Protein AF-A0ABD0RNF6-F1 (afdb_monomer_lite)

Structure (mmCIF, N/CA/C/O backbone):
data_AF-A0ABD0RNF6-F1
#
_entry.id   AF-A0ABD0RNF6-F1
#
loop_
_atom_site.group_PDB
_atom_site.id
_atom_site.type_symbol
_atom_site.label_atom_id
_atom_site.label_alt_id
_atom_site.label_comp_id
_atom_site.label_asym_id
_atom_site.label_entity_id
_atom_site.label_seq_id
_atom_site.pdbx_PDB_ins_code
_atom_site.Cartn_x
_atom_site.Cartn_y
_atom_site.Cartn_z
_atom_site.occupancy
_atom_site.B_iso_or_equiv
_atom_site.auth_seq_id
_atom_site.auth_comp_id
_atom_site.auth_asym_id
_atom_site.auth_atom_id
_atom_site.pdbx_PDB_model_num
ATOM 1 N N . MET A 1 1 ? -0.936 5.895 19.222 1.00 50.84 1 MET A N 1
ATOM 2 C CA . MET A 1 1 ? -1.508 6.133 17.880 1.00 50.84 1 MET A CA 1
ATOM 3 C C . MET A 1 1 ? -0.827 7.356 17.270 1.00 50.84 1 MET A C 1
ATOM 5 O O . MET A 1 1 ? -1.371 8.433 17.429 1.00 50.84 1 MET A O 1
ATOM 9 N N . ASN A 1 2 ? 0.382 7.252 16.692 1.00 58.28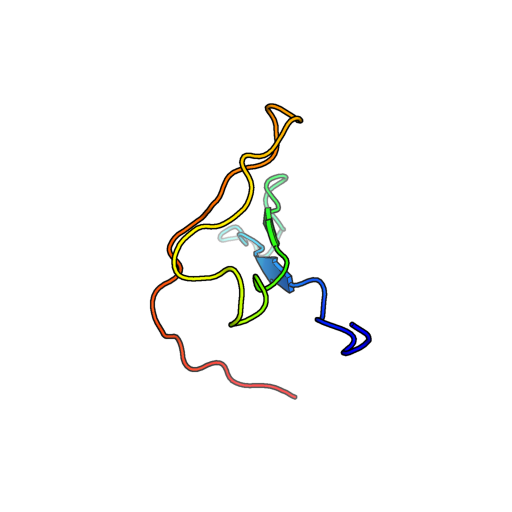 2 ASN A N 1
ATOM 10 C CA . ASN A 1 2 ? 0.962 8.385 15.938 1.00 58.28 2 ASN A CA 1
ATOM 11 C C . ASN A 1 2 ? 2.226 8.048 15.116 1.00 58.28 2 ASN A C 1
ATOM 13 O O . ASN A 1 2 ? 3.121 8.880 14.998 1.00 58.28 2 ASN A O 1
ATOM 17 N N . THR A 1 3 ? 2.372 6.828 14.596 1.00 58.06 3 THR A N 1
ATOM 18 C CA . THR A 1 3 ? 3.508 6.543 13.705 1.00 58.06 3 THR A CA 1
ATOM 19 C C . THR A 1 3 ? 3.065 6.851 12.279 1.00 58.06 3 THR A C 1
ATOM 21 O O . THR A 1 3 ? 2.109 6.213 11.830 1.00 58.06 3 THR A O 1
ATOM 24 N N . PRO A 1 4 ? 3.689 7.808 11.568 1.00 61.16 4 PRO A N 1
ATOM 25 C CA . PRO A 1 4 ? 3.384 8.023 10.163 1.00 61.16 4 PRO A CA 1
ATOM 26 C C . PRO A 1 4 ? 3.728 6.741 9.405 1.00 61.16 4 PRO A C 1
ATOM 28 O O . PRO A 1 4 ? 4.880 6.312 9.361 1.00 61.16 4 PRO A O 1
ATOM 31 N N . VAL A 1 5 ? 2.703 6.092 8.861 1.00 80.19 5 VAL A N 1
ATOM 32 C CA . VAL A 1 5 ? 2.871 4.958 7.956 1.00 80.19 5 VAL A CA 1
ATOM 33 C C . VAL A 1 5 ? 2.868 5.536 6.545 1.00 80.19 5 VAL A C 1
ATOM 35 O O . VAL A 1 5 ? 1.925 6.256 6.209 1.00 80.19 5 VAL A O 1
ATOM 38 N N . PRO A 1 6 ? 3.898 5.276 5.723 1.00 89.00 6 PRO A N 1
ATOM 39 C CA . PRO A 1 6 ? 3.910 5.786 4.363 1.00 89.00 6 PRO A CA 1
ATOM 40 C C . PRO A 1 6 ? 2.719 5.228 3.582 1.00 89.00 6 PRO A C 1
ATOM 42 O O . PRO A 1 6 ? 2.355 4.057 3.732 1.00 89.00 6 PRO A O 1
ATOM 45 N N . VAL A 1 7 ? 2.149 6.061 2.712 1.00 92.00 7 VAL A N 1
ATOM 46 C CA . VAL A 1 7 ? 1.275 5.574 1.643 1.00 92.00 7 VAL A CA 1
ATOM 47 C C . VAL A 1 7 ? 2.175 4.937 0.594 1.00 92.00 7 VAL A C 1
ATOM 49 O O . VAL A 1 7 ? 3.044 5.597 0.026 1.00 92.00 7 VAL A O 1
ATOM 52 N N . ILE A 1 8 ? 1.992 3.642 0.362 1.00 92.19 8 ILE A N 1
ATOM 53 C CA . ILE A 1 8 ? 2.748 2.884 -0.630 1.00 92.19 8 ILE A CA 1
ATOM 54 C C . ILE A 1 8 ? 1.913 2.805 -1.899 1.00 92.19 8 ILE A C 1
ATOM 56 O O . ILE A 1 8 ? 0.754 2.399 -1.859 1.00 92.19 8 ILE A O 1
ATOM 60 N N . PHE A 1 9 ? 2.519 3.147 -3.030 1.00 93.69 9 PHE A N 1
ATOM 61 C CA . PHE A 1 9 ? 1.900 3.014 -4.340 1.00 93.69 9 PHE A CA 1
ATOM 62 C C . PHE A 1 9 ? 2.535 1.854 -5.101 1.00 93.69 9 PHE A C 1
ATOM 64 O O . PHE A 1 9 ? 3.738 1.849 -5.354 1.00 93.69 9 PHE A O 1
ATOM 71 N N . THR A 1 10 ? 1.729 0.866 -5.480 1.00 93.12 10 THR A N 1
ATOM 72 C CA . THR A 1 10 ? 2.136 -0.177 -6.423 1.00 93.12 10 THR A CA 1
ATOM 73 C C . THR A 1 10 ? 1.689 0.221 -7.821 1.00 93.12 10 THR A C 1
ATOM 75 O O . THR A 1 10 ? 0.495 0.381 -8.089 1.00 93.12 10 THR A O 1
ATOM 78 N N . VAL A 1 11 ? 2.673 0.393 -8.702 1.00 94.50 11 VAL A N 1
ATOM 79 C CA . VAL A 1 11 ? 2.496 0.747 -10.112 1.00 94.50 11 VAL A CA 1
ATOM 80 C C . VAL A 1 11 ? 2.763 -0.463 -10.999 1.00 94.50 11 VAL A C 1
ATOM 82 O O . VAL A 1 11 ? 3.552 -1.339 -10.651 1.00 94.50 11 VAL A O 1
ATOM 85 N N . PHE A 1 12 ? 2.119 -0.490 -12.162 1.00 93.00 12 PHE A N 1
ATOM 86 C CA . PHE A 1 12 ? 2.271 -1.556 -13.149 1.00 93.00 12 PHE A CA 1
ATOM 87 C C . PHE A 1 12 ? 2.747 -0.927 -14.463 1.00 93.00 12 PHE A C 1
ATOM 89 O O . PHE A 1 12 ? 1.916 -0.408 -15.213 1.00 93.00 12 PHE A O 1
ATOM 96 N N . PRO A 1 13 ? 4.064 -0.875 -14.723 1.00 94.44 13 PRO A N 1
ATOM 97 C CA . PRO A 1 13 ? 4.578 -0.355 -15.983 1.00 94.44 13 PRO A CA 1
ATOM 98 C C . PRO A 1 13 ? 4.192 -1.275 -17.148 1.00 94.44 13 PRO A C 1
ATOM 100 O O . PRO A 1 13 ? 4.017 -2.483 -16.979 1.00 94.44 13 PRO A O 1
ATOM 103 N N . ARG A 1 14 ? 4.033 -0.686 -18.330 1.00 94.25 14 ARG A N 1
ATOM 104 C CA . ARG A 1 14 ? 3.903 -1.388 -19.607 1.00 94.25 14 ARG A CA 1
ATOM 105 C C . ARG A 1 14 ? 5.284 -1.618 -20.221 1.00 94.25 14 ARG A C 1
ATOM 107 O O . ARG A 1 14 ? 6.268 -1.016 -19.800 1.00 94.25 14 ARG A O 1
ATOM 114 N N . GLU A 1 15 ? 5.334 -2.467 -21.243 1.00 95.25 15 GLU A N 1
ATOM 115 C CA . GLU A 1 15 ? 6.568 -2.777 -21.981 1.00 95.25 15 GLU A CA 1
ATOM 116 C C . GLU A 1 15 ? 7.206 -1.540 -22.630 1.00 95.25 15 GLU A C 1
ATOM 118 O O . GLU A 1 15 ? 8.425 -1.450 -22.713 1.00 95.25 15 GLU A O 1
ATOM 123 N N . ASP A 1 16 ? 6.396 -0.555 -23.024 1.00 95.31 16 ASP A N 1
ATOM 124 C CA . ASP A 1 16 ? 6.852 0.717 -23.597 1.00 95.31 16 ASP A CA 1
ATOM 125 C C . ASP A 1 16 ? 7.363 1.726 -22.548 1.00 95.31 16 ASP A C 1
ATOM 127 O O . ASP A 1 16 ? 7.668 2.871 -22.878 1.00 95.31 16 ASP A O 1
ATOM 131 N N . GLY A 1 17 ? 7.430 1.334 -21.271 1.00 91.88 17 GLY A N 1
ATOM 132 C CA . GLY A 1 17 ? 7.831 2.197 -20.160 1.00 91.88 17 GLY A CA 1
ATOM 133 C C . GLY A 1 17 ? 6.741 3.160 -19.680 1.00 91.88 17 GLY A C 1
ATOM 134 O O . GLY A 1 17 ? 6.930 3.841 -18.671 1.00 91.88 17 GLY A O 1
ATOM 135 N N . SER A 1 18 ? 5.579 3.208 -20.342 1.00 93.69 18 SER A N 1
ATOM 136 C CA . SER A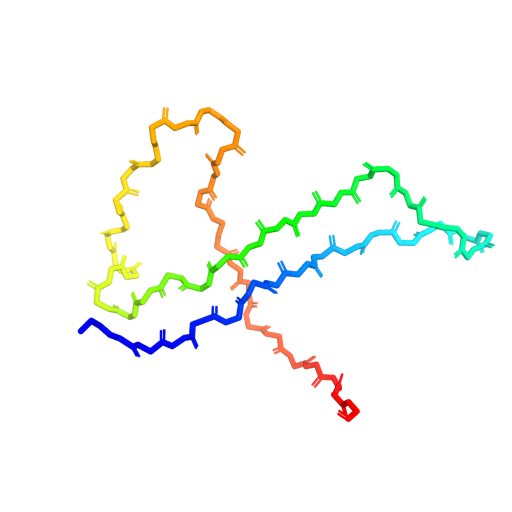 1 18 ? 4.432 3.973 -19.854 1.00 93.69 18 SER A CA 1
ATOM 137 C C . SER A 1 18 ? 3.809 3.301 -18.630 1.00 93.69 18 SER A C 1
ATOM 139 O O . SER A 1 18 ? 3.875 2.085 -18.445 1.00 93.69 18 SER A O 1
ATOM 141 N N . LEU A 1 19 ? 3.149 4.081 -17.775 1.00 92.06 19 LEU A N 1
ATOM 142 C CA . LEU A 1 19 ? 2.381 3.514 -16.671 1.00 92.06 19 LEU A CA 1
ATOM 143 C C . LEU A 1 19 ? 1.027 3.004 -17.167 1.00 92.06 19 LEU A C 1
ATOM 145 O O . LEU A 1 19 ? 0.326 3.656 -17.952 1.00 92.06 19 LEU A O 1
ATOM 149 N N . ASN A 1 20 ? 0.610 1.850 -16.655 1.00 91.94 20 ASN A N 1
ATOM 150 C CA . ASN A 1 20 ? -0.782 1.449 -16.757 1.00 91.94 20 ASN A CA 1
ATOM 151 C C . ASN A 1 20 ? -1.663 2.433 -15.959 1.00 91.94 20 ASN A C 1
ATOM 153 O O . ASN A 1 20 ? -1.232 3.005 -14.961 1.00 91.94 20 ASN A O 1
ATOM 157 N N . ARG A 1 21 ? -2.932 2.600 -16.349 1.00 89.38 21 ARG A N 1
ATOM 158 C CA . ARG A 1 21 ? -3.911 3.415 -15.598 1.00 89.38 21 ARG A CA 1
ATOM 159 C C . ARG A 1 21 ? -4.373 2.748 -14.293 1.00 89.38 21 ARG A C 1
ATOM 161 O O . ARG A 1 21 ? -5.275 3.246 -13.629 1.00 89.38 21 ARG A O 1
ATOM 168 N N . ARG A 1 22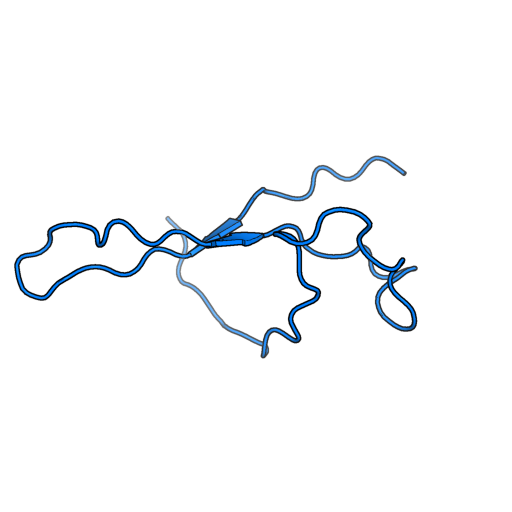 ? -3.772 1.611 -13.939 1.00 91.12 22 ARG A N 1
ATOM 169 C CA . ARG A 1 22 ? -4.005 0.876 -12.701 1.00 91.12 22 ARG A CA 1
ATOM 170 C C . ARG A 1 22 ? -2.931 1.245 -11.681 1.00 91.12 22 ARG A C 1
ATOM 172 O O . ARG A 1 22 ? -1.744 1.071 -11.942 1.00 91.12 22 ARG A O 1
ATOM 179 N N . LEU A 1 23 ? -3.380 1.677 -10.510 1.00 92.38 23 LEU A N 1
ATOM 180 C CA . LEU A 1 23 ? -2.565 2.013 -9.348 1.00 92.38 23 LEU A CA 1
ATOM 181 C C . LEU A 1 23 ? -3.199 1.362 -8.120 1.00 92.38 23 LEU A C 1
ATOM 183 O O . LEU A 1 23 ? -4.423 1.358 -8.001 1.00 92.38 23 LEU A O 1
ATOM 187 N N . VAL A 1 24 ? -2.385 0.832 -7.210 1.00 94.19 24 VAL A N 1
ATOM 188 C CA . VAL A 1 24 ? -2.857 0.377 -5.895 1.00 94.19 24 VAL A CA 1
ATOM 189 C C . VAL A 1 24 ? -2.204 1.245 -4.830 1.00 94.19 24 VAL A C 1
ATOM 191 O O . VAL A 1 24 ? -0.980 1.282 -4.735 1.00 94.19 24 VAL A O 1
ATOM 194 N N . ALA A 1 25 ? -3.020 1.957 -4.056 1.00 94.62 25 ALA A N 1
ATOM 195 C CA . ALA A 1 25 ? -2.580 2.696 -2.880 1.00 94.62 25 ALA A CA 1
ATOM 196 C C . ALA A 1 25 ? -2.791 1.826 -1.638 1.00 94.62 25 ALA A C 1
ATOM 198 O O . ALA A 1 25 ? -3.880 1.291 -1.435 1.00 94.62 25 ALA A O 1
ATOM 199 N N . ALA A 1 26 ? -1.758 1.687 -0.815 1.00 94.25 26 ALA A N 1
ATOM 200 C CA . ALA A 1 26 ? -1.773 0.824 0.354 1.00 94.25 26 ALA A CA 1
ATOM 201 C C . ALA A 1 26 ? -1.203 1.530 1.585 1.00 94.25 26 ALA A C 1
ATOM 203 O O . ALA A 1 26 ? -0.258 2.316 1.510 1.00 94.25 26 ALA A O 1
ATOM 204 N N . LEU A 1 27 ? -1.761 1.180 2.739 1.00 92.25 27 LEU A N 1
ATOM 205 C CA . LEU A 1 27 ? -1.258 1.535 4.059 1.00 92.25 27 LEU A CA 1
ATOM 206 C C . LEU A 1 27 ? -0.934 0.242 4.801 1.00 92.25 27 LEU A C 1
ATOM 208 O O . LEU A 1 27 ? -1.697 -0.723 4.740 1.00 92.25 27 LEU A O 1
ATOM 212 N N . ARG A 1 28 ? 0.178 0.214 5.541 1.00 91.50 28 ARG A N 1
ATOM 213 C CA . ARG A 1 28 ? 0.463 -0.920 6.427 1.00 91.50 28 ARG A CA 1
ATOM 214 C C . ARG A 1 28 ? -0.476 -0.871 7.632 1.00 91.50 28 ARG A C 1
ATOM 216 O O . ARG A 1 28 ? -0.431 0.077 8.414 1.00 91.50 28 ARG A O 1
ATOM 223 N N . ILE A 1 29 ? -1.262 -1.930 7.817 1.00 92.00 29 ILE A N 1
ATOM 224 C CA . ILE A 1 29 ? -2.091 -2.111 9.012 1.00 92.00 29 ILE A CA 1
ATOM 225 C C . ILE A 1 29 ? -1.168 -2.175 10.247 1.00 92.00 29 ILE A C 1
ATOM 227 O O . ILE A 1 29 ? -0.211 -2.965 10.248 1.00 92.00 29 ILE A O 1
ATOM 231 N N . PRO A 1 30 ? -1.405 -1.356 11.292 1.00 90.88 30 PRO A N 1
ATOM 232 C CA . PRO A 1 30 ? -0.606 -1.387 12.514 1.00 90.88 30 PRO A CA 1
ATOM 233 C C . PRO A 1 30 ? -0.621 -2.772 13.161 1.00 90.88 30 PRO A C 1
ATOM 235 O O . PRO A 1 30 ? -1.647 -3.448 13.140 1.00 90.88 30 PRO A O 1
ATOM 238 N N . SER A 1 31 ? 0.486 -3.172 13.793 1.00 90.12 31 SER A N 1
ATOM 239 C CA . SER A 1 31 ? 0.644 -4.526 14.347 1.00 90.12 31 SER A CA 1
ATOM 240 C C . SER A 1 31 ? -0.487 -4.933 15.304 1.00 90.12 31 SER A C 1
ATOM 242 O O . SER A 1 31 ? -0.884 -6.091 15.308 1.00 90.12 31 SER A O 1
ATOM 244 N N . SER A 1 32 ? -1.066 -3.985 16.053 1.00 93.19 32 SER A N 1
ATOM 245 C CA . SER A 1 32 ? -2.198 -4.229 16.962 1.00 93.19 32 SER A CA 1
ATOM 246 C C . SER A 1 32 ? -3.483 -4.697 16.268 1.00 93.19 32 SER A C 1
ATOM 248 O O . SER A 1 32 ? -4.339 -5.277 16.924 1.00 93.19 32 SER A O 1
ATOM 250 N N . PHE A 1 33 ? -3.628 -4.445 14.966 1.00 93.62 33 PHE A N 1
ATOM 251 C CA . PHE A 1 33 ? -4.804 -4.806 14.171 1.00 93.62 33 PHE A CA 1
ATOM 252 C C . PHE A 1 33 ? -4.509 -5.887 13.125 1.00 93.62 33 PHE A C 1
ATOM 254 O O . PHE A 1 33 ? -5.401 -6.249 12.374 1.00 93.62 33 PHE A O 1
ATOM 261 N N . GLN A 1 34 ? -3.283 -6.417 13.042 1.00 91.81 34 GLN A N 1
ATOM 262 C CA . GLN A 1 34 ? -2.935 -7.385 11.990 1.00 91.81 34 GLN A CA 1
ATOM 263 C C . GLN A 1 34 ? -3.641 -8.737 12.144 1.00 91.81 34 GLN A C 1
ATOM 265 O O . GLN A 1 34 ? -3.921 -9.378 11.142 1.00 91.81 34 GLN A O 1
ATOM 270 N N . ILE A 1 35 ? -3.958 -9.155 13.375 1.00 94.88 35 ILE A N 1
ATOM 271 C CA . ILE A 1 35 ? -4.685 -10.413 13.629 1.00 94.88 35 ILE A CA 1
ATOM 272 C C . ILE A 1 35 ? -6.164 -10.288 13.235 1.00 94.88 35 ILE A C 1
ATOM 274 O O . ILE A 1 35 ? -6.757 -11.239 12.740 1.00 94.88 35 ILE A O 1
ATOM 278 N N . SER A 1 36 ? -6.763 -9.121 13.479 1.00 96.06 36 SER A N 1
ATOM 279 C CA . SER A 1 36 ? -8.177 -8.851 13.211 1.00 96.06 36 SER A CA 1
ATOM 280 C C . SER A 1 36 ? -8.342 -7.396 12.763 1.00 96.06 36 SER A C 1
ATOM 282 O O . SER A 1 36 ? -8.604 -6.510 13.587 1.00 96.06 36 SER A O 1
ATOM 284 N N . PRO A 1 37 ? -8.090 -7.110 11.474 1.00 94.94 37 PRO A N 1
ATOM 285 C CA . PRO A 1 37 ? -8.228 -5.764 10.949 1.00 94.94 37 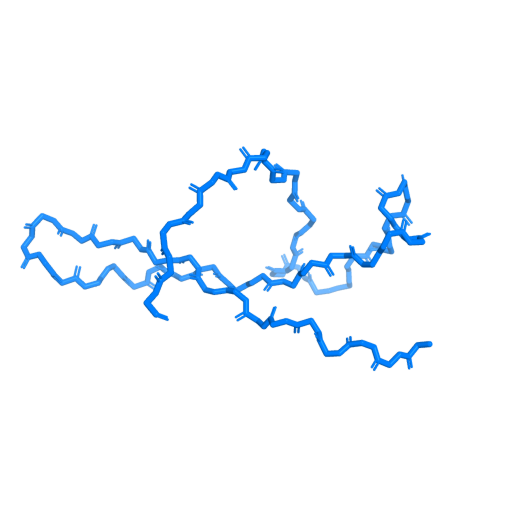PRO A CA 1
ATOM 286 C C . PRO A 1 37 ? -9.702 -5.345 10.909 1.00 94.94 37 PRO A C 1
ATOM 288 O O . PRO A 1 37 ? -10.579 -6.172 10.646 1.00 94.94 37 PRO A O 1
ATOM 291 N N . PRO A 1 38 ? -10.004 -4.056 11.141 1.00 94.50 38 PRO A N 1
ATOM 292 C CA . PRO A 1 38 ? -11.365 -3.560 11.004 1.00 94.50 38 PRO A CA 1
ATOM 293 C C . PRO A 1 38 ? -11.856 -3.751 9.564 1.00 94.50 38 PRO A C 1
ATOM 295 O O . PRO A 1 38 ? -11.114 -3.533 8.605 1.00 94.50 38 PRO A O 1
ATOM 298 N N . THR A 1 39 ? -13.121 -4.143 9.415 1.00 96.00 39 THR A N 1
ATOM 299 C CA . THR A 1 39 ? -13.737 -4.327 8.097 1.00 96.00 39 THR A CA 1
ATOM 300 C C . THR A 1 39 ? -13.883 -2.973 7.393 1.00 96.00 39 THR A C 1
ATOM 302 O O . THR A 1 39 ? -14.465 -2.057 7.981 1.00 96.00 39 THR A O 1
ATOM 305 N N . PRO A 1 40 ? -13.379 -2.818 6.153 1.00 96.00 40 PRO A N 1
ATOM 306 C CA . PRO A 1 40 ? -13.577 -1.595 5.387 1.00 96.00 40 PRO A CA 1
ATOM 307 C C . PRO A 1 40 ? -15.062 -1.328 5.123 1.00 96.00 40 PRO A C 1
ATOM 309 O O . PRO A 1 40 ? -15.823 -2.251 4.838 1.00 96.00 40 PRO A O 1
ATOM 312 N N . THR A 1 41 ? -15.471 -0.062 5.188 1.00 97.31 41 THR A N 1
ATOM 313 C CA . THR A 1 41 ? -16.840 0.367 4.851 1.00 97.31 41 THR A CA 1
ATOM 314 C C . THR A 1 41 ? -16.983 0.783 3.389 1.00 97.31 41 THR A C 1
ATOM 316 O O . THR A 1 41 ? -18.071 0.692 2.826 1.00 97.31 41 THR A O 1
ATOM 319 N N . ASP A 1 42 ? -15.891 1.227 2.764 1.00 97.31 42 ASP A N 1
ATOM 320 C CA . ASP A 1 42 ? -15.843 1.565 1.345 1.00 97.31 42 ASP A CA 1
ATOM 321 C C . ASP A 1 42 ? -15.561 0.307 0.513 1.00 97.31 42 ASP A C 1
ATOM 323 O O . ASP A 1 42 ? -14.569 -0.391 0.728 1.00 97.31 42 ASP A O 1
ATOM 327 N N . SER A 1 43 ? -16.419 0.042 -0.473 1.00 96.69 43 SER A N 1
ATOM 328 C CA . SER A 1 43 ? -16.314 -1.114 -1.374 1.00 96.69 43 SER A CA 1
ATOM 329 C C . SER A 1 43 ? -15.049 -1.145 -2.246 1.00 96.69 43 SER A C 1
ATOM 331 O O . SER A 1 43 ? -14.675 -2.205 -2.752 1.00 96.69 43 SER A O 1
ATOM 333 N N . SER A 1 44 ? -14.390 0.001 -2.435 1.00 95.88 44 SER A N 1
ATOM 334 C CA . SER A 1 44 ? -13.136 0.120 -3.184 1.00 95.88 44 SER A CA 1
ATOM 335 C C . SER A 1 44 ? -11.906 -0.279 -2.364 1.00 95.88 44 SER A C 1
ATOM 337 O O . SER A 1 44 ? -10.841 -0.521 -2.936 1.00 95.88 44 SER A O 1
ATOM 339 N N . ILE A 1 45 ? -12.045 -0.394 -1.039 1.00 96.25 45 ILE A N 1
ATOM 340 C CA . ILE A 1 45 ? -10.966 -0.749 -0.119 1.00 96.25 45 ILE A CA 1
ATOM 341 C C . ILE A 1 45 ? -11.034 -2.238 0.194 1.00 96.25 45 ILE A C 1
ATOM 343 O O . ILE A 1 45 ? -12.087 -2.803 0.488 1.00 96.25 45 ILE A O 1
ATOM 347 N N . ARG A 1 46 ? -9.873 -2.887 0.162 1.00 95.69 46 ARG A N 1
ATOM 348 C CA . ARG A 1 46 ? -9.727 -4.304 0.481 1.00 95.69 46 ARG A CA 1
ATOM 349 C C . ARG A 1 46 ? -8.547 -4.504 1.417 1.00 95.69 46 ARG A C 1
ATOM 351 O O . ARG A 1 46 ? -7.552 -3.791 1.324 1.00 95.69 46 ARG A O 1
ATOM 358 N N . ILE A 1 47 ? -8.677 -5.477 2.313 1.00 95.44 47 ILE A N 1
ATOM 359 C CA . ILE A 1 47 ? -7.548 -5.988 3.090 1.00 95.44 47 ILE A CA 1
ATOM 360 C C . ILE A 1 47 ? -6.793 -6.960 2.184 1.00 95.44 47 ILE A C 1
ATOM 362 O O . ILE A 1 47 ? -7.403 -7.832 1.567 1.00 95.44 47 ILE A O 1
ATOM 366 N N . GLU A 1 48 ? -5.482 -6.777 2.080 1.00 93.69 48 GLU A N 1
ATOM 367 C CA . GLU A 1 48 ? -4.602 -7.602 1.256 1.00 93.69 48 GLU A CA 1
ATOM 368 C C . GLU A 1 48 ? -3.531 -8.245 2.138 1.00 93.69 48 GLU A C 1
ATOM 370 O O . GLU A 1 48 ? -2.803 -7.547 2.850 1.00 93.69 48 GLU A O 1
ATOM 375 N N . ASP A 1 49 ? -3.405 -9.569 2.048 1.00 92.69 49 ASP A N 1
ATOM 376 C CA . ASP A 1 49 ? -2.277 -10.298 2.618 1.00 92.69 49 ASP A CA 1
ATOM 377 C C . ASP A 1 49 ? -1.065 -10.140 1.703 1.00 92.69 49 ASP A C 1
ATOM 379 O O . ASP A 1 49 ? -0.932 -10.802 0.671 1.00 92.69 49 ASP A O 1
ATOM 383 N N . ARG A 1 50 ? -0.170 -9.225 2.076 1.00 90.62 50 ARG A N 1
ATOM 384 C CA . ARG A 1 50 ? 1.039 -8.960 1.301 1.00 90.62 50 ARG A CA 1
ATOM 385 C C . ARG A 1 50 ? 2.179 -9.878 1.756 1.00 90.62 50 ARG A C 1
ATOM 387 O O . ARG A 1 50 ? 2.572 -9.803 2.924 1.00 90.62 50 ARG A O 1
ATOM 394 N N . PRO A 1 51 ? 2.770 -10.692 0.862 1.00 91.56 51 PRO A N 1
ATOM 395 C CA . PRO A 1 51 ? 3.933 -11.493 1.213 1.00 91.56 51 PRO A CA 1
ATOM 396 C C . PRO A 1 51 ? 5.123 -10.596 1.573 1.00 91.56 51 PRO A C 1
ATOM 398 O O . PRO A 1 51 ? 5.264 -9.478 1.065 1.00 91.56 51 PRO A O 1
ATOM 401 N N . GLY A 1 52 ? 6.000 -11.104 2.440 1.00 89.62 52 GLY A N 1
ATOM 402 C CA . GLY A 1 52 ? 7.265 -10.443 2.750 1.00 89.62 52 GLY A CA 1
ATOM 403 C C . GLY A 1 52 ? 8.070 -10.195 1.473 1.00 89.62 52 GLY A C 1
ATOM 404 O O . GLY A 1 52 ? 8.209 -11.084 0.636 1.00 89.62 52 GLY A O 1
ATOM 405 N N . MET A 1 53 ? 8.582 -8.975 1.316 1.00 92.19 53 MET A N 1
ATOM 406 C CA . MET A 1 53 ? 9.328 -8.549 0.135 1.00 92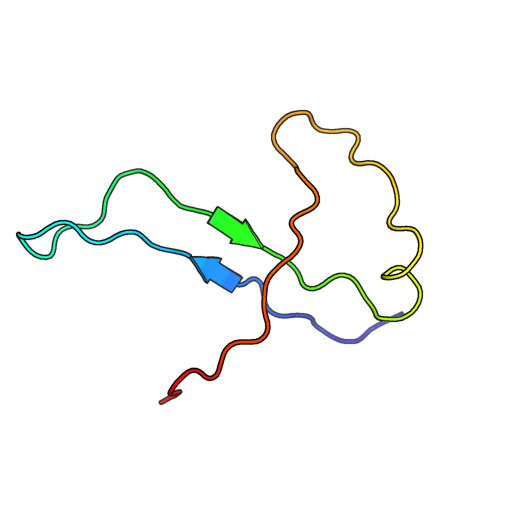.19 53 MET A CA 1
ATOM 407 C C . MET A 1 53 ? 10.524 -7.706 0.563 1.00 92.19 53 MET A C 1
ATOM 409 O O . MET A 1 53 ? 10.402 -6.832 1.422 1.00 92.19 53 MET A O 1
ATOM 413 N N . THR A 1 54 ? 11.660 -7.934 -0.086 1.00 95.31 54 THR A N 1
ATOM 414 C CA . THR A 1 54 ? 12.818 -7.044 -0.025 1.00 95.31 54 THR A CA 1
ATOM 415 C C . THR A 1 54 ? 12.765 -6.101 -1.218 1.00 95.31 54 THR A C 1
ATOM 417 O O . THR A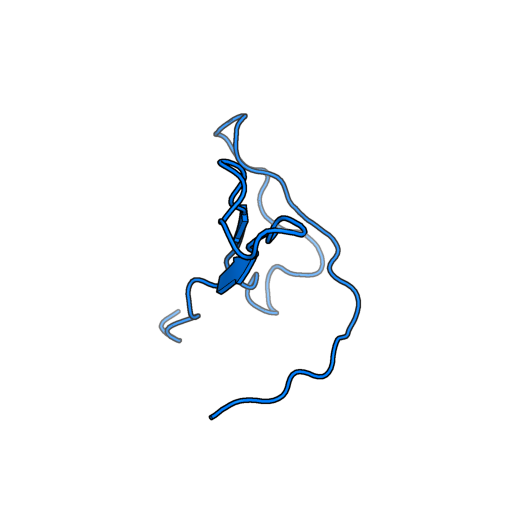 1 54 ? 12.592 -6.543 -2.352 1.00 95.31 54 THR A O 1
ATOM 420 N N . VAL A 1 55 ? 12.903 -4.803 -0.961 1.00 92.75 55 VAL A N 1
ATOM 421 C CA . VAL A 1 55 ? 12.958 -3.767 -1.998 1.00 92.75 55 VAL A CA 1
ATOM 422 C C . VAL A 1 55 ? 14.268 -3.003 -1.884 1.00 92.75 55 VAL A C 1
ATOM 424 O O . VAL A 1 55 ? 14.795 -2.828 -0.786 1.00 92.75 55 VAL A O 1
ATOM 427 N N . TYR A 1 56 ? 14.774 -2.537 -3.020 1.00 95.31 56 TYR A N 1
ATOM 428 C CA . TYR A 1 56 ? 15.885 -1.596 -3.060 1.00 95.31 56 TYR A CA 1
ATOM 429 C C . TYR A 1 56 ? 15.322 -0.177 -2.972 1.00 95.31 56 TYR A C 1
ATOM 431 O O . TYR A 1 56 ? 14.358 0.153 -3.664 1.00 95.31 56 TYR A O 1
ATOM 439 N N . VAL A 1 57 ? 15.902 0.638 -2.097 1.00 91.56 57 VAL A N 1
ATOM 440 C CA . VAL A 1 57 ? 15.546 2.050 -1.905 1.00 91.56 57 VAL A CA 1
ATOM 441 C C . VAL A 1 57 ? 16.731 2.923 -2.301 1.00 91.56 57 VAL A C 1
ATOM 443 O O . VAL A 1 57 ? 17.876 2.481 -2.188 1.00 91.56 57 VAL A O 1
ATOM 446 N N . LEU A 1 58 ? 16.435 4.125 -2.794 1.00 89.44 58 LEU A N 1
ATOM 447 C CA . LEU A 1 58 ? 17.420 5.164 -3.100 1.00 89.44 58 LEU A CA 1
ATOM 448 C C . LEU A 1 58 ? 17.581 6.114 -1.914 1.00 89.44 58 LEU A C 1
ATOM 450 O O . LEU A 1 58 ? 16.555 6.373 -1.242 1.00 89.44 58 LEU A O 1
#

pLDDT: mean 90.65, std 9.57, range [50.84, 97.31]

Sequence (58 aa):
MNTPVPVIFTVFPREDGSLNRRLVAALRIPSSFQISPPTPTDSSIRIEDRPGMTVYVL

Radius of gyration: 14.26 Å; chains: 1; bounding box: 34×20×42 Å

Foldseek 3Di:
DDDDFDFDKDWDADPVRHTDPDIDTDTDDPPVCPVPNDDDPDPVDDDDDDDDDDDDDD

InterPro domains:
  IPR006917 SOUL heme-binding protein [PF04832] (4-57)
  IPR011256 Regulatory factor, effector binding domain superfamily [G3DSA:3.20.80.10] (1-58)
  IPR011256 Regulatory factor, effector binding domain superfamily [SSF55136] (3-58)

Secondary structure (DSSP, 8-state):
----PPPEEEEEE-TTSPEEEEEEEE-PPPGGGSSSPPPPSSTT-----PPP------

Organism: Cirrhinus mrigala (NCBI:txid683832)